Protein AF-A0A1D8S2A1-F1 (afdb_monomer_lite)

Foldseek 3Di:
DEDDQCQVVLCVVVVHDDFDQDPPDDLVSCVVSVVVPAQEAEDADLVNLVCLVVSCVVRVNRAYEYEYQDDHDPVNVVSHPYYDDCVVPPNNVVVVVVVVVVVD

Sequence (104 aa):
MGPDRGLEAALAAHDVTTTRIETPASAADLDAAEIDDASLFFITDGAEATLIPVAREQHPDLRIVWYTIQAVPEFVTRQLDLGVDPRLADAAVLVEEQLQALES

pLDDT: mean 94.82, std 2.63, range [76.5, 97.94]

InterPro domains:
  IPR055550 Protein of unknown function DUF7126 [PF23443] (2-97)

Radius of gyration: 12.59 Å; chains: 1; bounding box: 32×29×33 Å

Organism: NCBI:txid1873524

Structure (mmCIF, N/CA/C/O backbone):
data_AF-A0A1D8S2A1-F1
#
_entry.id   AF-A0A1D8S2A1-F1
#
loop_
_atom_site.group_PDB
_atom_site.id
_atom_site.type_symbol
_atom_site.label_atom_id
_atom_site.label_alt_id
_atom_site.label_comp_id
_atom_site.label_asym_id
_atom_site.label_entity_id
_atom_site.label_seq_id
_atom_site.pdbx_PDB_ins_code
_atom_site.Cartn_x
_atom_site.Cartn_y
_atom_site.Cartn_z
_atom_site.occupancy
_atom_site.B_iso_or_equiv
_atom_site.auth_seq_id
_atom_site.auth_comp_id
_atom_site.auth_asym_id
_atom_site.auth_atom_id
_atom_site.pdbx_PDB_model_num
ATOM 1 N N . MET A 1 1 ? -1.026 -1.330 -5.945 1.00 93.75 1 MET A N 1
ATOM 2 C CA . MET A 1 1 ? -0.452 -0.710 -7.157 1.00 93.75 1 MET A CA 1
ATOM 3 C C . MET A 1 1 ? 0.492 -1.691 -7.822 1.00 93.75 1 MET A C 1
ATOM 5 O O . MET A 1 1 ? 1.457 -2.106 -7.182 1.00 93.75 1 MET A O 1
ATOM 9 N N . GLY A 1 2 ? 0.204 -2.051 -9.073 1.00 93.19 2 GLY A N 1
ATOM 10 C CA . GLY A 1 2 ? 0.938 -3.080 -9.814 1.00 93.19 2 GLY A CA 1
ATOM 11 C C . GLY A 1 2 ? 0.159 -4.395 -9.951 1.00 93.19 2 GLY A C 1
ATOM 12 O O . GLY A 1 2 ? -1.036 -4.436 -9.646 1.00 93.19 2 GLY A O 1
ATOM 13 N N . PRO A 1 3 ? 0.813 -5.478 -10.414 1.00 92.75 3 PRO A N 1
ATOM 14 C CA . PRO A 1 3 ? 0.154 -6.760 -10.640 1.00 92.75 3 PRO A CA 1
ATOM 15 C C . PRO A 1 3 ? -0.392 -7.341 -9.335 1.00 92.75 3 PRO A C 1
ATOM 17 O O . PRO A 1 3 ? 0.248 -7.217 -8.284 1.00 92.75 3 PRO A O 1
ATOM 20 N N . ASP A 1 4 ? -1.534 -8.028 -9.410 1.00 93.81 4 ASP A N 1
ATOM 21 C CA . ASP A 1 4 ? -2.033 -8.784 -8.266 1.00 93.81 4 ASP A CA 1
ATOM 22 C C . ASP A 1 4 ? -1.057 -9.922 -7.928 1.00 93.81 4 ASP A C 1
ATOM 24 O O . ASP A 1 4 ? -0.632 -10.704 -8.782 1.00 93.81 4 ASP A O 1
ATOM 28 N N . ARG A 1 5 ? -0.659 -9.977 -6.658 1.00 94.12 5 ARG A N 1
ATOM 29 C CA . ARG A 1 5 ? 0.244 -10.991 -6.098 1.00 94.12 5 ARG A CA 1
ATOM 30 C C . ARG A 1 5 ? -0.522 -11.926 -5.156 1.00 94.12 5 ARG A C 1
ATOM 32 O O . ARG A 1 5 ? 0.053 -12.415 -4.190 1.00 94.12 5 ARG A O 1
ATOM 39 N N . GLY A 1 6 ? -1.815 -12.138 -5.416 1.00 95.44 6 GLY A N 1
ATOM 40 C CA . GLY A 1 6 ? -2.738 -12.826 -4.512 1.00 95.44 6 GLY A CA 1
ATOM 41 C C . GLY A 1 6 ? -3.265 -11.941 -3.381 1.00 95.44 6 GLY A C 1
ATOM 42 O O . GLY A 1 6 ? -3.879 -12.458 -2.450 1.00 95.44 6 GLY A O 1
ATOM 43 N N . LEU A 1 7 ? -3.036 -10.624 -3.450 1.00 96.56 7 LEU A N 1
ATOM 44 C CA . LEU A 1 7 ? -3.504 -9.673 -2.441 1.00 96.56 7 LEU A CA 1
ATOM 45 C C . LEU A 1 7 ? -5.012 -9.473 -2.545 1.00 96.56 7 LEU A C 1
ATOM 47 O O . LEU A 1 7 ? -5.669 -9.401 -1.515 1.00 96.56 7 LEU A O 1
ATOM 51 N N . GLU A 1 8 ? -5.571 -9.424 -3.759 1.00 95.38 8 GLU A N 1
ATOM 52 C CA . GLU A 1 8 ? -7.018 -9.245 -3.942 1.00 95.38 8 GLU A CA 1
ATOM 53 C C . GLU A 1 8 ? -7.807 -10.378 -3.280 1.00 95.38 8 GLU A C 1
ATOM 55 O O . GLU A 1 8 ? -8.734 -10.126 -2.514 1.00 95.38 8 GLU A O 1
ATOM 60 N N . ALA A 1 9 ? -7.403 -11.629 -3.523 1.00 96.19 9 ALA A N 1
ATOM 61 C CA . ALA A 1 9 ? -8.041 -12.794 -2.918 1.00 96.19 9 ALA A CA 1
ATOM 62 C C . ALA A 1 9 ? -7.859 -12.831 -1.392 1.00 96.19 9 ALA A C 1
ATOM 64 O O . ALA A 1 9 ? -8.804 -13.159 -0.677 1.00 96.19 9 ALA A O 1
ATOM 65 N N . ALA A 1 10 ? -6.665 -12.486 -0.897 1.00 97.31 10 ALA A N 1
ATOM 66 C CA . ALA A 1 10 ? -6.384 -12.438 0.534 1.00 97.31 10 ALA A CA 1
ATOM 67 C C . ALA A 1 10 ? -7.225 -11.364 1.243 1.00 97.31 10 ALA A C 1
ATOM 69 O O . ALA A 1 10 ? -7.884 -11.664 2.228 1.00 97.31 10 ALA A O 1
ATOM 70 N N . LEU A 1 11 ? -7.276 -10.141 0.712 1.00 96.38 11 LEU A N 1
ATOM 71 C CA . LEU A 1 11 ? -8.062 -9.037 1.277 1.00 96.38 11 LEU A CA 1
ATOM 72 C C . LEU A 1 11 ? -9.570 -9.325 1.224 1.00 96.38 11 LEU A C 1
ATOM 74 O O . LEU A 1 11 ? -10.276 -9.097 2.206 1.00 96.38 11 LEU A O 1
ATOM 78 N N . ALA A 1 12 ? -10.058 -9.903 0.123 1.00 95.88 12 ALA A N 1
ATOM 79 C CA . ALA A 1 12 ? -11.462 -10.285 -0.010 1.00 95.88 12 ALA A CA 1
ATOM 80 C C . ALA A 1 12 ? -11.897 -11.348 1.016 1.00 95.88 12 ALA A C 1
ATOM 82 O O . ALA A 1 12 ? -13.054 -11.351 1.430 1.00 95.88 12 ALA A O 1
ATOM 83 N N . ALA A 1 13 ? -10.990 -12.226 1.462 1.00 97.12 13 ALA A N 1
ATOM 84 C CA . ALA A 1 13 ? -11.284 -13.218 2.501 1.00 97.12 13 ALA A CA 1
ATOM 85 C C . ALA A 1 13 ? -11.569 -12.595 3.883 1.00 97.12 13 ALA A C 1
ATOM 87 O O . ALA A 1 13 ? -12.126 -13.273 4.745 1.00 97.12 13 ALA A O 1
ATOM 88 N N . HIS A 1 14 ? -11.216 -11.321 4.075 1.00 96.12 14 HIS A N 1
ATOM 89 C CA . HIS A 1 14 ? -11.463 -10.542 5.289 1.00 96.12 14 HIS A CA 1
ATOM 90 C C . HIS A 1 14 ? -12.517 -9.436 5.082 1.00 96.12 14 HIS A C 1
ATOM 92 O O . HIS A 1 14 ? -12.564 -8.492 5.867 1.00 96.12 14 HIS A O 1
ATOM 98 N N . ASP A 1 15 ? -13.331 -9.518 4.019 1.00 95.44 15 ASP A N 1
ATOM 99 C CA . ASP A 1 15 ? -14.347 -8.511 3.661 1.00 95.44 15 ASP A CA 1
ATOM 100 C C . ASP A 1 15 ? -13.774 -7.084 3.490 1.00 95.44 15 ASP A C 1
ATOM 102 O O . ASP A 1 15 ? -14.472 -6.079 3.649 1.00 95.44 15 ASP A O 1
ATOM 106 N N . VAL A 1 16 ? -12.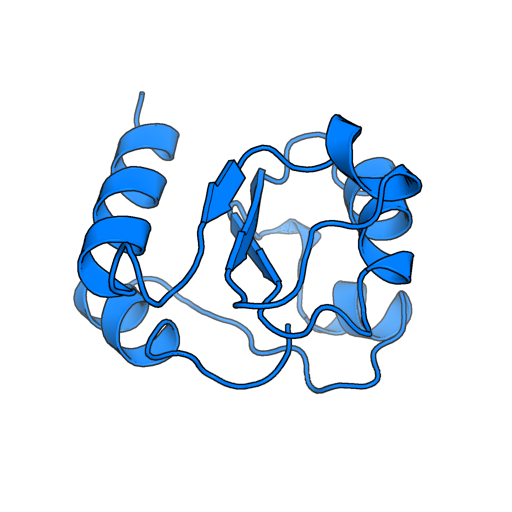486 -6.977 3.139 1.00 94.81 16 VAL A N 1
ATOM 107 C CA . VAL A 1 16 ? -11.808 -5.694 2.923 1.00 94.81 16 VAL A CA 1
ATOM 108 C C . VAL A 1 16 ? -12.076 -5.197 1.506 1.00 94.81 16 VAL A C 1
ATOM 110 O O . VAL A 1 16 ? -11.866 -5.912 0.525 1.00 94.81 16 VAL A O 1
ATOM 113 N N . THR A 1 17 ? -12.504 -3.939 1.391 1.00 91.31 17 THR A N 1
ATOM 114 C CA . THR A 1 17 ? -12.649 -3.269 0.091 1.00 91.31 17 THR A CA 1
ATOM 115 C C . THR A 1 17 ? -11.275 -2.899 -0.451 1.00 91.31 17 THR A C 1
ATOM 117 O O . THR A 1 17 ? -10.432 -2.383 0.282 1.00 91.31 17 THR A O 1
ATOM 120 N N . THR A 1 18 ? -11.041 -3.151 -1.736 1.00 93.69 18 THR A N 1
ATOM 121 C CA . THR A 1 18 ? -9.764 -2.852 -2.385 1.00 93.69 18 THR A CA 1
ATOM 122 C C . THR A 1 18 ? -9.975 -2.086 -3.680 1.00 93.69 18 THR A C 1
ATOM 124 O O . THR A 1 18 ? -10.894 -2.370 -4.449 1.00 93.69 18 THR A O 1
ATOM 127 N N . THR A 1 19 ? -9.072 -1.144 -3.938 1.00 95.31 19 THR A N 1
ATOM 128 C CA . THR A 1 19 ? -8.984 -0.439 -5.215 1.00 95.31 19 THR A CA 1
ATOM 129 C C . THR A 1 19 ? -7.638 -0.755 -5.848 1.00 95.31 19 THR A C 1
ATOM 131 O O . THR A 1 19 ? -6.577 -0.522 -5.260 1.00 95.31 19 THR A O 1
ATOM 134 N N . ARG A 1 20 ? -7.659 -1.314 -7.061 1.00 93.75 20 ARG A N 1
ATOM 135 C CA . ARG A 1 20 ? -6.436 -1.547 -7.828 1.00 93.75 20 ARG A CA 1
ATOM 136 C C . ARG A 1 20 ? -6.074 -0.305 -8.628 1.00 93.75 20 ARG A C 1
ATOM 138 O O . ARG A 1 20 ? -6.848 0.172 -9.447 1.00 93.75 20 ARG A O 1
ATOM 145 N N . ILE A 1 21 ? -4.843 0.147 -8.419 1.00 95.00 21 ILE A N 1
ATOM 146 C CA . ILE A 1 21 ? -4.191 1.170 -9.233 1.00 95.00 21 ILE A CA 1
ATOM 147 C C . ILE A 1 21 ? -3.350 0.457 -10.296 1.00 95.00 21 ILE A C 1
ATOM 149 O O . ILE A 1 21 ? -2.375 -0.233 -9.959 1.00 95.00 21 ILE A O 1
ATOM 153 N N . GLU A 1 22 ? -3.771 0.598 -11.552 1.00 90.50 22 GLU A N 1
ATOM 154 C CA . GLU A 1 22 ? -3.069 0.097 -12.738 1.00 90.50 22 GLU A CA 1
ATOM 155 C C . GLU A 1 22 ? -1.764 0.878 -12.962 1.00 90.50 22 GLU A C 1
ATOM 157 O O . GLU A 1 22 ? -1.658 2.043 -12.584 1.00 90.50 22 GLU A O 1
ATOM 162 N N . THR A 1 23 ? -0.762 0.235 -13.566 1.00 89.75 23 THR A N 1
ATOM 163 C CA . THR A 1 23 ? 0.566 0.826 -13.795 1.00 89.75 23 THR A CA 1
ATOM 164 C C . THR A 1 23 ? 0.858 0.993 -15.293 1.00 89.75 23 THR A C 1
ATOM 166 O O . THR A 1 23 ? 0.363 0.204 -16.105 1.00 89.75 23 THR A O 1
ATOM 169 N N . PRO A 1 24 ? 1.661 1.994 -15.704 1.00 93.00 24 PRO A N 1
ATOM 170 C CA . PRO A 1 24 ? 2.287 3.023 -14.870 1.00 93.00 24 PRO A CA 1
ATOM 171 C C . PRO A 1 24 ? 1.263 4.031 -14.342 1.00 93.00 24 PRO A C 1
ATOM 173 O O . PRO A 1 24 ? 0.349 4.421 -15.067 1.00 93.00 24 PRO A O 1
ATOM 176 N N . ALA A 1 25 ? 1.432 4.444 -13.092 1.00 94.12 25 ALA A N 1
ATOM 177 C CA . ALA A 1 25 ? 0.505 5.330 -12.409 1.00 94.12 25 ALA A CA 1
ATOM 178 C C . ALA A 1 25 ? 1.067 6.752 -12.279 1.00 94.12 25 ALA A C 1
ATOM 180 O O . ALA A 1 25 ? 2.262 7.022 -12.429 1.00 94.12 25 ALA A O 1
ATOM 181 N N . SER A 1 26 ? 0.180 7.684 -11.962 1.00 94.06 26 SER A N 1
ATOM 182 C CA . SER A 1 26 ? 0.488 9.064 -11.616 1.00 94.06 26 SER A CA 1
ATOM 183 C C . SER A 1 26 ? -0.109 9.426 -10.257 1.00 94.06 26 SER A C 1
ATOM 185 O O . SER A 1 26 ? -0.920 8.694 -9.696 1.00 94.06 26 SER A O 1
ATOM 187 N N . ALA A 1 27 ? 0.257 10.596 -9.729 1.00 93.06 27 ALA A N 1
ATOM 188 C CA . ALA A 1 27 ? -0.363 11.121 -8.512 1.00 93.06 27 ALA A CA 1
ATOM 189 C C . ALA A 1 27 ? -1.887 11.295 -8.660 1.00 93.06 27 ALA A C 1
ATOM 191 O O . ALA A 1 27 ? -2.620 11.076 -7.705 1.00 93.06 27 ALA A O 1
ATOM 192 N N . ALA A 1 28 ? -2.367 11.635 -9.862 1.00 93.50 28 ALA A N 1
ATOM 193 C CA . ALA A 1 28 ? -3.799 11.760 -10.129 1.00 93.50 28 ALA A CA 1
ATOM 194 C C . ALA A 1 28 ? -4.521 10.402 -10.086 1.00 93.50 28 ALA A C 1
ATOM 196 O O . ALA A 1 28 ? -5.690 10.348 -9.727 1.00 93.50 28 ALA A O 1
ATOM 197 N N . ASP A 1 29 ? -3.828 9.306 -10.411 1.00 95.31 29 ASP A N 1
ATOM 198 C CA . ASP A 1 29 ? -4.397 7.958 -10.312 1.00 95.31 29 ASP A CA 1
ATOM 199 C C . ASP A 1 29 ? -4.515 7.488 -8.854 1.00 95.31 29 ASP A C 1
ATOM 201 O O . ASP A 1 29 ? -5.356 6.646 -8.558 1.00 95.31 29 ASP A O 1
ATOM 205 N N . LEU A 1 30 ? -3.702 8.036 -7.939 1.00 93.62 30 LEU A N 1
ATOM 206 C CA . LEU A 1 30 ? -3.850 7.792 -6.500 1.00 93.62 30 LEU A CA 1
ATOM 207 C C . LEU A 1 30 ? -5.134 8.437 -5.966 1.00 93.62 30 LEU A C 1
ATOM 209 O O . LEU A 1 30 ? -5.918 7.777 -5.292 1.00 93.62 30 LEU A O 1
ATOM 213 N N . ASP A 1 31 ? -5.358 9.701 -6.324 1.00 91.69 31 ASP A N 1
ATOM 214 C CA . ASP A 1 31 ? -6.563 10.460 -5.970 1.00 91.69 31 ASP A CA 1
ATOM 215 C C . ASP A 1 31 ? -7.823 9.802 -6.555 1.00 91.69 31 ASP A C 1
ATOM 217 O O . ASP A 1 31 ? -8.785 9.525 -5.844 1.00 91.69 31 ASP A O 1
ATOM 221 N N . ALA A 1 32 ? -7.780 9.420 -7.836 1.00 92.50 32 ALA A N 1
ATOM 222 C CA . ALA A 1 32 ? -8.874 8.704 -8.492 1.00 92.50 32 ALA A CA 1
ATOM 223 C C . ALA A 1 32 ? -9.165 7.320 -7.881 1.00 92.50 32 ALA A C 1
ATOM 225 O O . ALA A 1 32 ? -10.252 6.780 -8.090 1.00 92.50 32 ALA A O 1
ATOM 226 N N . ALA A 1 33 ?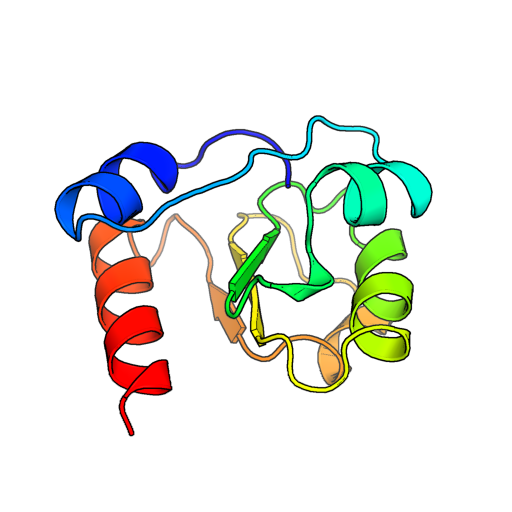 -8.203 6.741 -7.160 1.00 93.31 33 ALA A N 1
ATOM 227 C CA . ALA A 1 33 ? -8.360 5.487 -6.435 1.00 93.31 33 ALA A CA 1
ATOM 228 C C . ALA A 1 33 ? -8.845 5.673 -4.988 1.00 93.31 33 ALA A C 1
ATOM 230 O O . ALA A 1 33 ? -8.895 4.685 -4.252 1.00 93.31 33 ALA A O 1
ATOM 231 N N . GLU A 1 34 ? -9.192 6.904 -4.597 1.00 91.69 34 GLU A N 1
ATOM 232 C CA . GLU A 1 34 ? -9.693 7.256 -3.264 1.00 91.69 34 GLU A CA 1
ATOM 233 C C . GLU A 1 34 ? -8.702 6.850 -2.160 1.00 91.69 34 GLU A C 1
ATOM 235 O O . GLU A 1 34 ? -9.072 6.337 -1.104 1.00 91.69 34 GLU A O 1
ATOM 240 N N . ILE A 1 35 ? -7.402 7.065 -2.411 1.00 93.12 35 ILE A N 1
ATOM 241 C CA . ILE A 1 35 ? -6.332 6.699 -1.471 1.00 93.12 35 ILE A CA 1
ATOM 242 C C . ILE A 1 35 ? -6.452 7.418 -0.114 1.00 93.12 35 ILE A C 1
ATOM 244 O O . ILE A 1 35 ? 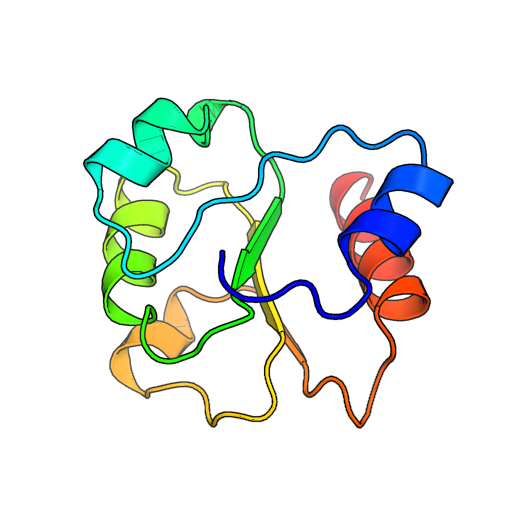-5.937 6.914 0.880 1.00 93.12 35 ILE A O 1
ATOM 248 N N . ASP A 1 36 ? -7.152 8.555 -0.064 1.00 90.44 36 ASP A N 1
ATOM 249 C CA . ASP A 1 36 ? -7.446 9.307 1.161 1.00 90.44 36 ASP A CA 1
ATOM 250 C C . ASP A 1 36 ? -8.175 8.474 2.223 1.00 90.44 36 ASP A C 1
ATOM 252 O O . ASP A 1 36 ? -7.920 8.635 3.416 1.00 90.44 36 ASP A O 1
ATOM 256 N N . ASP A 1 37 ? -9.057 7.570 1.796 1.00 90.88 37 ASP A N 1
ATOM 257 C CA . ASP A 1 37 ? -9.830 6.700 2.686 1.00 90.88 37 ASP A CA 1
ATOM 258 C C . ASP A 1 37 ? -9.124 5.358 2.957 1.00 90.88 37 ASP A C 1
ATOM 260 O O . ASP A 1 37 ? -9.597 4.534 3.747 1.00 90.88 37 ASP A O 1
ATOM 264 N N . ALA A 1 38 ? -7.976 5.107 2.321 1.00 94.88 38 ALA A N 1
ATOM 265 C CA . ALA A 1 38 ? -7.240 3.863 2.477 1.00 94.88 38 ALA A CA 1
ATOM 266 C C . ALA A 1 38 ? -6.365 3.875 3.741 1.00 94.88 38 ALA A C 1
ATOM 268 O O . ALA A 1 38 ? -5.623 4.812 4.014 1.00 94.88 38 ALA A O 1
ATOM 269 N N . SER A 1 39 ? -6.373 2.771 4.492 1.00 95.31 39 SER A N 1
ATOM 270 C CA . SER A 1 39 ? -5.435 2.568 5.613 1.00 95.31 39 SER A CA 1
ATOM 271 C C . SER A 1 39 ? -4.163 1.819 5.202 1.00 95.31 39 SER A C 1
ATOM 273 O O . SER A 1 39 ? -3.137 1.921 5.874 1.00 95.31 39 SER A O 1
ATOM 275 N N . LEU A 1 40 ? -4.217 1.062 4.100 1.00 96.56 40 LEU A N 1
ATOM 276 C CA . LEU A 1 40 ? -3.116 0.249 3.579 1.00 96.56 40 LEU A CA 1
ATOM 277 C C . LEU A 1 40 ? -2.864 0.582 2.113 1.00 96.56 40 LEU A C 1
ATOM 279 O O . LEU A 1 40 ? -3.790 0.620 1.306 1.00 96.56 40 LEU A O 1
ATOM 283 N N . PHE A 1 41 ? -1.592 0.702 1.749 1.00 97.25 41 PHE A N 1
ATOM 284 C CA . PHE A 1 41 ? -1.168 0.870 0.370 1.00 97.25 41 PHE A CA 1
ATOM 285 C C . PHE A 1 41 ? -0.080 -0.135 -0.000 1.00 97.25 41 PHE A C 1
ATOM 287 O O . PHE A 1 41 ? 1.084 -0.005 0.381 1.00 97.25 41 PHE A O 1
ATOM 294 N N . PHE A 1 42 ? -0.472 -1.154 -0.766 1.00 97.44 42 PHE A N 1
ATOM 295 C CA . PHE A 1 42 ? 0.433 -2.197 -1.240 1.00 97.44 42 PHE A CA 1
ATOM 296 C C . PHE A 1 42 ? 1.076 -1.831 -2.579 1.00 97.44 42 PHE A C 1
ATOM 298 O O . PHE A 1 42 ? 0.388 -1.532 -3.563 1.00 97.44 42 PHE A O 1
ATOM 305 N N . ILE A 1 43 ? 2.400 -1.951 -2.641 1.00 97.38 43 ILE A N 1
ATOM 306 C CA . ILE A 1 43 ? 3.205 -1.709 -3.839 1.00 97.38 43 ILE A CA 1
ATOM 307 C C . ILE A 1 43 ? 3.795 -3.029 -4.300 1.00 97.38 43 ILE A C 1
ATOM 309 O O . ILE A 1 43 ? 4.688 -3.589 -3.664 1.00 97.38 43 ILE A O 1
ATOM 313 N N . THR A 1 44 ? 3.274 -3.535 -5.413 1.00 97.00 44 THR A N 1
ATOM 314 C CA . THR A 1 44 ? 3.647 -4.837 -5.977 1.00 97.00 44 THR A CA 1
ATOM 315 C C . THR A 1 44 ? 4.459 -4.721 -7.262 1.00 97.00 44 THR A C 1
ATOM 317 O O . THR A 1 44 ? 4.976 -5.728 -7.757 1.00 97.00 44 THR A O 1
ATOM 320 N N . ASP A 1 45 ? 4.624 -3.504 -7.780 1.00 95.69 45 ASP A N 1
ATOM 321 C CA . ASP A 1 45 ? 5.554 -3.175 -8.853 1.00 95.69 45 ASP A CA 1
ATOM 322 C C . ASP A 1 45 ? 6.571 -2.138 -8.374 1.00 95.69 45 ASP A C 1
ATOM 324 O O . ASP A 1 45 ? 6.236 -0.994 -8.073 1.00 95.69 45 ASP A O 1
ATOM 328 N N . GLY A 1 46 ? 7.839 -2.542 -8.306 1.00 95.00 46 GLY A N 1
ATOM 329 C CA . GLY A 1 46 ? 8.915 -1.661 -7.874 1.00 95.00 46 GLY A CA 1
ATOM 330 C C . GLY A 1 46 ? 9.259 -0.557 -8.876 1.00 95.00 46 GLY A C 1
ATOM 331 O O . GLY A 1 46 ? 9.973 0.373 -8.506 1.00 95.00 46 GLY A O 1
ATOM 332 N N . ALA A 1 47 ? 8.761 -0.628 -10.117 1.00 95.25 47 ALA A N 1
ATOM 333 C CA . ALA A 1 47 ? 8.895 0.463 -11.083 1.00 95.25 47 ALA A CA 1
ATOM 334 C C . ALA A 1 47 ? 8.176 1.742 -10.618 1.00 95.25 47 ALA A C 1
ATOM 336 O O . ALA A 1 47 ? 8.625 2.844 -10.923 1.00 95.25 47 ALA A O 1
ATOM 337 N N . GLU A 1 48 ? 7.136 1.596 -9.795 1.00 95.06 48 GLU A N 1
ATOM 338 C CA . GLU A 1 48 ? 6.312 2.699 -9.297 1.00 95.06 48 GLU A CA 1
ATOM 339 C C . GLU A 1 48 ? 6.846 3.326 -8.001 1.00 95.06 48 GLU A C 1
ATOM 341 O O . GLU A 1 48 ? 6.184 4.149 -7.368 1.00 95.06 48 GLU A O 1
ATOM 346 N N . ALA A 1 49 ? 8.062 2.963 -7.576 1.00 95.31 49 ALA A N 1
ATOM 347 C CA . ALA A 1 49 ? 8.637 3.442 -6.320 1.00 95.31 49 ALA A CA 1
ATOM 348 C C . ALA A 1 49 ? 8.688 4.977 -6.217 1.00 95.31 49 ALA A C 1
ATOM 350 O O . ALA A 1 49 ? 8.652 5.535 -5.124 1.00 95.31 49 ALA A O 1
ATOM 351 N N . THR A 1 50 ? 8.751 5.680 -7.348 1.00 94.88 50 THR A N 1
ATOM 352 C CA . THR A 1 50 ? 8.749 7.147 -7.404 1.00 94.88 50 THR A CA 1
ATOM 353 C C . THR A 1 50 ? 7.451 7.785 -6.907 1.00 94.88 50 THR A C 1
ATOM 355 O O . THR A 1 50 ? 7.483 8.958 -6.544 1.00 94.88 50 THR A O 1
ATOM 358 N N . LEU A 1 51 ? 6.339 7.045 -6.833 1.00 95.38 51 LEU A N 1
ATOM 359 C CA . LEU A 1 51 ? 5.079 7.531 -6.262 1.00 95.38 51 LEU A CA 1
ATOM 360 C C . LEU A 1 51 ? 5.008 7.395 -4.738 1.00 95.38 51 LEU A C 1
ATOM 362 O O . LEU A 1 51 ? 4.191 8.068 -4.116 1.00 95.38 51 LEU A O 1
ATOM 366 N N . ILE A 1 52 ? 5.885 6.601 -4.112 1.00 96.38 52 ILE A N 1
ATOM 367 C CA . ILE A 1 52 ? 5.899 6.417 -2.649 1.00 96.38 52 ILE A CA 1
ATOM 368 C C . ILE A 1 52 ? 6.052 7.744 -1.898 1.00 96.38 52 ILE A C 1
ATOM 370 O O . ILE A 1 52 ? 5.263 7.992 -0.986 1.00 96.38 52 ILE A O 1
ATOM 374 N N . PRO A 1 53 ? 7.026 8.617 -2.234 1.00 95.75 53 PRO A N 1
ATOM 375 C CA . PRO A 1 53 ? 7.171 9.887 -1.531 1.00 95.75 53 PRO A CA 1
ATOM 376 C C . PRO A 1 53 ? 5.945 10.786 -1.696 1.00 95.75 53 PRO A C 1
ATOM 378 O O . PRO A 1 53 ? 5.593 11.486 -0.756 1.00 95.75 53 PRO A O 1
ATOM 381 N N . VAL A 1 54 ? 5.284 10.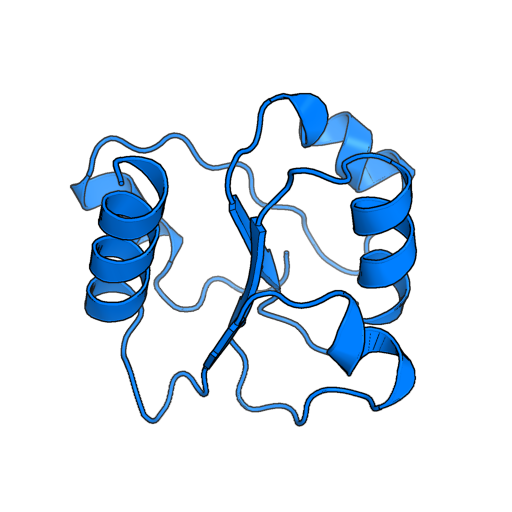732 -2.858 1.00 94.81 54 VAL A N 1
ATOM 382 C CA . VAL A 1 54 ? 4.074 11.515 -3.143 1.00 94.81 54 VAL A CA 1
ATOM 383 C C . VAL A 1 54 ? 2.915 11.041 -2.269 1.00 94.81 54 VAL A C 1
ATOM 385 O O . VAL A 1 54 ? 2.306 11.854 -1.582 1.00 94.81 54 VAL A O 1
ATOM 388 N N . ALA A 1 55 ? 2.664 9.728 -2.230 1.00 95.19 55 ALA A N 1
ATOM 389 C CA . ALA A 1 55 ? 1.633 9.141 -1.377 1.00 95.19 55 ALA A CA 1
ATOM 390 C C . ALA A 1 55 ? 1.885 9.451 0.108 1.00 95.19 55 ALA A C 1
ATOM 392 O O . ALA A 1 55 ? 0.971 9.853 0.818 1.00 95.19 55 ALA A O 1
ATOM 393 N N . ARG A 1 56 ? 3.136 9.331 0.576 1.00 95.06 56 ARG A N 1
ATOM 394 C CA . ARG A 1 56 ? 3.494 9.626 1.972 1.00 95.06 56 ARG A CA 1
ATOM 395 C C . ARG A 1 56 ? 3.340 11.104 2.332 1.00 95.06 56 ARG A C 1
ATOM 397 O O . ARG A 1 56 ? 2.976 11.413 3.460 1.00 95.06 56 ARG A O 1
ATOM 404 N N . GLU A 1 57 ? 3.679 12.012 1.419 1.00 94.69 57 GLU A N 1
ATOM 405 C CA . GLU A 1 57 ? 3.554 13.454 1.658 1.00 94.69 57 GLU A CA 1
ATOM 406 C C . GLU A 1 57 ? 2.087 13.876 1.799 1.00 94.69 57 GLU A C 1
ATOM 408 O O . GLU A 1 57 ? 1.771 14.703 2.653 1.00 94.69 57 GLU A O 1
ATOM 413 N N . GLN A 1 58 ? 1.203 13.290 0.992 1.00 94.06 58 GLN A N 1
ATOM 414 C CA . GLN A 1 58 ? -0.224 13.615 0.988 1.00 94.06 58 GLN A CA 1
ATOM 415 C C . GLN A 1 58 ? -0.998 12.885 2.095 1.00 94.06 58 GLN A C 1
ATOM 417 O O . GLN A 1 58 ? -1.882 13.479 2.709 1.00 94.06 58 GLN A O 1
ATOM 422 N N . HIS A 1 59 ? -0.615 11.645 2.411 1.00 94.38 59 HIS A N 1
ATOM 423 C CA . HIS A 1 59 ? -1.281 10.800 3.405 1.00 94.38 59 HIS A CA 1
ATOM 424 C C . HIS A 1 59 ? -0.243 10.300 4.428 1.00 94.38 59 HIS A C 1
ATOM 426 O O . HIS A 1 59 ? 0.270 9.182 4.319 1.00 94.38 59 HIS A O 1
ATOM 432 N N . PRO A 1 60 ? 0.118 11.121 5.432 1.00 93.88 60 PRO A N 1
ATOM 433 C CA . PRO A 1 60 ? 1.186 10.791 6.375 1.00 93.88 60 PRO A CA 1
ATOM 434 C C . PRO A 1 60 ? 0.881 9.553 7.224 1.00 93.88 60 PRO A C 1
ATOM 436 O O . PRO A 1 60 ? 1.818 8.849 7.600 1.00 93.88 60 PRO A O 1
ATOM 439 N N . ASP A 1 61 ? -0.399 9.265 7.461 1.00 93.25 61 ASP A N 1
ATOM 440 C CA . ASP A 1 61 ? -0.866 8.138 8.276 1.00 93.25 61 ASP A CA 1
ATOM 441 C C . ASP A 1 61 ? -1.080 6.847 7.462 1.00 93.25 61 ASP A C 1
ATOM 443 O O . ASP A 1 61 ? -1.299 5.780 8.034 1.00 93.25 61 ASP A O 1
ATOM 447 N N . LEU A 1 62 ? -0.988 6.915 6.127 1.00 95.75 62 LEU A N 1
ATOM 448 C CA . LEU A 1 62 ? -1.174 5.764 5.246 1.00 95.75 62 LEU A CA 1
ATOM 449 C C . LEU A 1 62 ? -0.067 4.736 5.468 1.00 95.75 62 LEU A C 1
ATOM 451 O O . LEU A 1 62 ? 1.117 5.054 5.353 1.00 95.75 62 LEU A O 1
ATOM 455 N N . ARG A 1 63 ? -0.424 3.478 5.718 1.00 96.75 63 ARG A N 1
ATOM 456 C CA . ARG A 1 63 ? 0.577 2.426 5.891 1.00 96.75 63 ARG A CA 1
ATOM 457 C C . ARG A 1 63 ? 1.006 1.868 4.533 1.00 96.75 63 ARG A C 1
ATOM 459 O O . ARG A 1 63 ? 0.223 1.222 3.839 1.00 96.75 63 ARG A O 1
ATOM 466 N N . ILE A 1 64 ? 2.255 2.102 4.147 1.00 97.56 64 ILE A N 1
ATOM 467 C CA . ILE A 1 64 ? 2.815 1.742 2.843 1.00 97.56 64 ILE A CA 1
ATOM 468 C C . ILE A 1 64 ? 3.619 0.444 2.964 1.00 97.56 64 ILE A C 1
ATOM 470 O O . ILE A 1 64 ? 4.637 0.377 3.660 1.00 97.56 64 ILE A O 1
ATOM 474 N N . VAL A 1 65 ? 3.176 -0.582 2.235 1.00 97.94 65 VAL A N 1
ATOM 475 C CA . VAL A 1 65 ? 3.738 -1.936 2.261 1.00 97.94 65 VAL A CA 1
ATOM 476 C C . VAL A 1 65 ? 4.326 -2.287 0.899 1.00 97.94 65 VAL A C 1
ATOM 478 O O . VAL A 1 65 ? 3.623 -2.391 -0.106 1.00 97.94 65 VAL A O 1
ATOM 481 N N . TRP A 1 66 ? 5.634 -2.517 0.859 1.00 97.81 66 TRP A N 1
ATOM 482 C CA . TRP A 1 66 ? 6.333 -3.002 -0.325 1.00 97.81 66 TRP A CA 1
ATOM 483 C C . TRP A 1 66 ? 6.235 -4.525 -0.402 1.00 97.81 66 TRP A C 1
ATOM 485 O O . TRP A 1 66 ? 6.827 -5.225 0.416 1.00 97.81 66 TRP A O 1
ATOM 495 N N . TYR A 1 67 ? 5.506 -5.044 -1.389 1.00 97.81 67 TYR A N 1
ATOM 496 C CA . TYR A 1 67 ? 5.268 -6.475 -1.570 1.00 97.81 67 TYR A CA 1
ATOM 497 C C . TYR A 1 67 ? 5.674 -6.940 -2.971 1.00 97.81 67 TYR A C 1
ATOM 499 O O . TYR A 1 67 ? 4.859 -7.271 -3.835 1.00 97.81 67 TYR A O 1
ATOM 507 N N . THR A 1 68 ? 6.980 -6.950 -3.223 1.00 96.62 68 THR A N 1
ATOM 508 C CA . THR A 1 68 ? 7.552 -7.424 -4.486 1.00 96.62 68 THR A CA 1
ATOM 509 C C . THR A 1 68 ? 8.919 -8.066 -4.264 1.00 96.62 68 THR A C 1
ATOM 511 O O . THR A 1 68 ? 9.570 -7.861 -3.247 1.00 96.62 68 THR A O 1
ATOM 514 N N . ILE A 1 69 ? 9.360 -8.856 -5.245 1.00 95.31 69 ILE A N 1
ATOM 515 C CA . ILE A 1 69 ? 10.680 -9.508 -5.262 1.00 95.31 69 ILE A CA 1
ATOM 516 C C . ILE A 1 69 ? 11.809 -8.520 -5.596 1.00 95.31 69 ILE A C 1
ATOM 518 O O . ILE A 1 69 ? 12.986 -8.872 -5.567 1.00 95.31 69 ILE A O 1
ATOM 522 N N . GLN A 1 70 ? 11.449 -7.308 -6.025 1.00 95.44 70 GLN A N 1
ATOM 523 C CA . GLN A 1 70 ? 12.398 -6.257 -6.361 1.00 95.44 70 GLN A CA 1
ATOM 524 C C . GLN A 1 70 ? 12.960 -5.649 -5.078 1.00 95.44 70 GLN A C 1
ATOM 526 O O . GLN A 1 70 ? 12.240 -5.459 -4.097 1.00 95.44 70 GLN A O 1
ATOM 531 N N . ALA A 1 71 ? 14.248 -5.314 -5.111 1.00 94.06 71 ALA A N 1
ATOM 532 C CA . ALA A 1 71 ? 14.888 -4.611 -4.013 1.00 94.06 71 ALA A CA 1
ATOM 533 C C . ALA A 1 71 ? 14.221 -3.249 -3.788 1.00 94.06 71 ALA A C 1
ATOM 535 O O . ALA A 1 71 ? 13.894 -2.549 -4.748 1.00 94.06 71 ALA A O 1
ATOM 536 N N . VAL A 1 72 ? 14.065 -2.876 -2.519 1.00 95.81 72 VAL A N 1
ATOM 537 C CA . VAL A 1 72 ? 13.580 -1.551 -2.132 1.00 95.81 72 VAL A CA 1
ATOM 538 C C . VAL A 1 72 ? 14.621 -0.503 -2.540 1.00 95.81 72 VAL A C 1
ATOM 540 O O . VAL A 1 72 ? 15.775 -0.603 -2.112 1.00 95.81 72 VAL A O 1
ATOM 543 N N . PRO A 1 73 ? 14.252 0.516 -3.333 1.00 94.81 73 PRO A N 1
ATOM 544 C CA . PRO A 1 73 ? 15.163 1.606 -3.653 1.00 94.81 73 PRO A CA 1
ATOM 545 C C . PRO A 1 73 ? 15.539 2.426 -2.412 1.00 94.81 73 PRO A C 1
ATOM 547 O O . PRO A 1 73 ? 14.688 2.750 -1.587 1.00 94.81 73 PRO A O 1
ATOM 550 N N . GLU A 1 74 ? 16.804 2.839 -2.297 1.00 94.50 74 GLU A N 1
ATOM 551 C CA . GLU A 1 74 ? 17.308 3.536 -1.100 1.00 94.50 74 GLU A CA 1
ATOM 552 C C . GLU A 1 74 ? 16.508 4.800 -0.743 1.00 94.50 74 GLU A C 1
ATOM 554 O O . GLU A 1 74 ? 16.285 5.085 0.435 1.00 94.50 74 GLU A O 1
ATOM 559 N N . PHE A 1 75 ? 16.031 5.535 -1.750 1.00 93.50 75 PHE A N 1
ATOM 560 C CA . PHE A 1 75 ? 15.319 6.803 -1.577 1.00 93.50 75 PHE A CA 1
ATOM 561 C C . PHE A 1 75 ? 13.900 6.672 -0.992 1.00 93.50 75 PHE A C 1
ATOM 563 O O . PHE A 1 75 ? 13.354 7.686 -0.557 1.00 93.50 75 PHE A O 1
ATOM 570 N N . VAL A 1 76 ? 13.321 5.461 -0.962 1.00 94.75 76 VAL A N 1
ATOM 571 C CA . VAL A 1 76 ? 11.976 5.203 -0.398 1.00 94.75 76 VAL A CA 1
ATOM 572 C C . VAL A 1 76 ? 11.994 4.437 0.923 1.00 94.75 76 VAL A C 1
ATOM 574 O O . VAL A 1 76 ? 10.954 4.254 1.548 1.00 94.75 76 VAL A O 1
ATOM 577 N N . THR A 1 77 ? 13.168 3.991 1.374 1.00 92.12 77 THR A N 1
ATOM 578 C CA . THR A 1 77 ? 13.306 3.147 2.575 1.00 92.12 77 THR A CA 1
ATOM 579 C C . THR A 1 77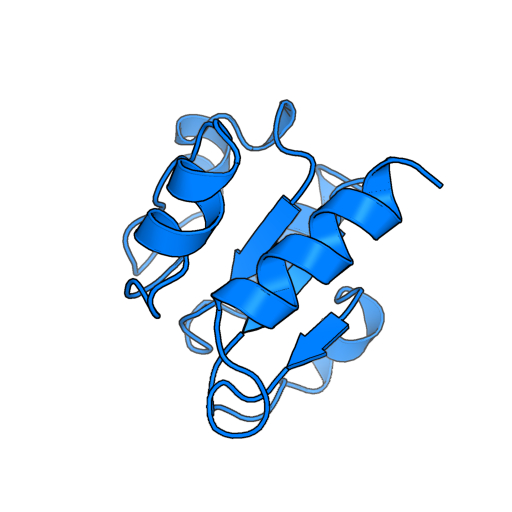 ? 12.717 3.756 3.845 1.00 92.12 77 THR A C 1
ATOM 581 O O . THR A 1 77 ? 12.260 3.014 4.704 1.00 92.12 77 THR A O 1
ATOM 584 N N . ARG A 1 78 ? 12.715 5.088 3.981 1.00 92.88 78 ARG A N 1
ATOM 585 C CA . ARG A 1 78 ? 12.195 5.778 5.177 1.00 92.88 78 ARG A CA 1
ATOM 586 C C . ARG A 1 78 ? 10.689 6.019 5.133 1.00 92.88 78 ARG A C 1
ATOM 588 O O . ARG A 1 78 ? 10.117 6.416 6.137 1.00 92.88 78 ARG A O 1
ATOM 595 N N . GLN A 1 79 ? 10.082 5.856 3.965 1.00 95.62 79 GLN A N 1
ATOM 596 C CA . GLN A 1 79 ? 8.676 6.127 3.706 1.00 95.62 79 GLN A CA 1
ATOM 597 C C . GLN A 1 79 ? 7.840 4.849 3.759 1.00 95.62 79 GLN A C 1
ATOM 599 O O . GLN A 1 79 ? 6.618 4.940 3.826 1.00 95.62 79 GLN A O 1
ATOM 604 N N . LEU A 1 80 ? 8.482 3.682 3.696 1.00 96.06 80 LEU A N 1
ATOM 605 C CA . LEU A 1 80 ? 7.835 2.386 3.839 1.00 96.06 80 LEU A CA 1
ATOM 606 C C . LEU A 1 80 ? 7.701 2.016 5.311 1.00 96.06 80 LEU A C 1
ATOM 608 O O . LEU A 1 80 ? 8.649 2.167 6.080 1.00 96.06 80 LEU A O 1
ATOM 612 N N . ASP A 1 81 ? 6.557 1.445 5.664 1.00 96.62 81 ASP A N 1
ATOM 613 C CA . ASP A 1 81 ? 6.341 0.863 6.989 1.00 96.62 81 ASP A CA 1
ATOM 614 C C . ASP A 1 81 ? 6.817 -0.589 7.034 1.00 96.62 81 ASP A C 1
ATOM 616 O O . ASP A 1 81 ? 7.278 -1.076 8.066 1.00 96.62 81 ASP A O 1
ATOM 620 N N . LEU A 1 82 ? 6.722 -1.292 5.901 1.00 96.56 82 LEU A N 1
ATOM 621 C CA . LEU A 1 82 ? 7.108 -2.691 5.792 1.00 96.56 82 LEU A CA 1
ATOM 622 C C . LEU A 1 82 ? 7.540 -3.045 4.364 1.00 96.56 82 LEU A C 1
ATOM 624 O O . LEU A 1 82 ? 6.935 -2.607 3.388 1.00 96.56 82 LEU A O 1
ATOM 628 N N . GLY A 1 83 ? 8.565 -3.891 4.247 1.00 96.31 83 GLY A N 1
ATOM 629 C CA . GLY A 1 83 ? 8.953 -4.533 2.994 1.00 96.31 83 GLY A CA 1
ATOM 630 C C . GLY A 1 83 ? 8.999 -6.047 3.147 1.00 96.31 83 GLY A C 1
ATOM 631 O O . GLY A 1 83 ? 9.675 -6.558 4.037 1.00 96.31 83 GLY A O 1
ATOM 632 N N . VAL A 1 84 ? 8.292 -6.759 2.273 1.00 97.06 84 VAL A N 1
ATOM 633 C CA . VAL A 1 84 ? 8.180 -8.218 2.288 1.00 97.06 84 VAL A CA 1
ATOM 634 C C . VAL A 1 84 ? 8.429 -8.770 0.890 1.00 97.06 84 VAL A C 1
ATOM 636 O O . VAL A 1 84 ? 7.824 -8.328 -0.086 1.00 97.06 84 VAL A O 1
ATOM 639 N N . ASP A 1 85 ? 9.311 -9.765 0.800 1.00 96.44 85 ASP A N 1
ATOM 640 C CA . ASP A 1 85 ? 9.480 -10.558 -0.417 1.00 96.44 85 ASP A CA 1
ATOM 641 C C . ASP A 1 85 ? 8.345 -11.603 -0.493 1.00 96.44 85 ASP A C 1
ATOM 643 O O . ASP A 1 85 ? 8.245 -12.448 0.406 1.00 96.44 85 ASP A O 1
ATOM 647 N N . PRO A 1 86 ? 7.520 -11.611 -1.560 1.00 96.06 86 PRO A N 1
ATOM 648 C CA . PRO A 1 86 ? 6.448 -12.593 -1.752 1.00 96.06 86 PRO A CA 1
ATOM 649 C C . PRO A 1 86 ? 6.898 -14.060 -1.769 1.00 96.06 86 PRO A C 1
ATOM 651 O O . PRO A 1 86 ? 6.074 -14.964 -1.686 1.00 96.06 86 PRO A O 1
ATOM 654 N N . ARG A 1 87 ? 8.201 -14.329 -1.916 1.00 95.56 87 ARG A N 1
ATOM 655 C CA . ARG A 1 87 ? 8.776 -15.680 -1.828 1.00 95.56 87 ARG A CA 1
ATOM 656 C C . ARG A 1 87 ? 8.993 -16.147 -0.391 1.00 95.56 87 ARG A C 1
ATOM 658 O O . ARG A 1 87 ? 9.234 -17.333 -0.184 1.00 95.56 87 ARG A O 1
ATOM 665 N N . LEU A 1 88 ? 8.977 -15.226 0.570 1.00 95.44 88 LEU A N 1
ATOM 666 C CA . LEU A 1 88 ? 9.210 -15.496 1.990 1.00 95.44 88 LEU A CA 1
ATOM 667 C C . LEU A 1 88 ? 7.909 -15.526 2.793 1.00 95.44 88 LEU A C 1
ATOM 669 O O . LEU A 1 88 ? 7.820 -16.285 3.753 1.00 95.44 88 LEU A O 1
ATOM 673 N N . ALA A 1 89 ? 6.919 -14.730 2.392 1.00 96.56 89 ALA A N 1
ATOM 674 C CA . ALA A 1 89 ? 5.583 -14.744 2.971 1.00 96.56 89 ALA A CA 1
ATOM 675 C C . ALA A 1 89 ? 4.534 -14.578 1.870 1.00 96.56 89 ALA A C 1
ATOM 677 O O . ALA A 1 89 ? 4.640 -13.686 1.020 1.00 96.56 89 ALA A O 1
ATOM 678 N N . ASP A 1 90 ? 3.527 -15.446 1.888 1.00 96.75 90 ASP A N 1
ATOM 679 C CA . ASP A 1 90 ? 2.385 -15.327 0.992 1.00 96.75 90 ASP A CA 1
ATOM 680 C C . ASP A 1 90 ? 1.472 -14.154 1.386 1.00 96.75 90 ASP A C 1
ATOM 682 O O . ASP A 1 90 ? 1.594 -13.554 2.459 1.00 96.75 90 ASP A O 1
ATOM 686 N N . ALA A 1 91 ? 0.572 -13.801 0.471 1.00 97.56 91 ALA A N 1
ATOM 687 C CA . ALA A 1 91 ? -0.308 -12.655 0.629 1.00 97.56 91 ALA A CA 1
ATOM 688 C C . ALA A 1 91 ? -1.317 -12.833 1.772 1.00 97.56 91 ALA A C 1
ATOM 690 O O . ALA A 1 91 ? -1.685 -11.839 2.386 1.00 97.56 91 ALA A O 1
A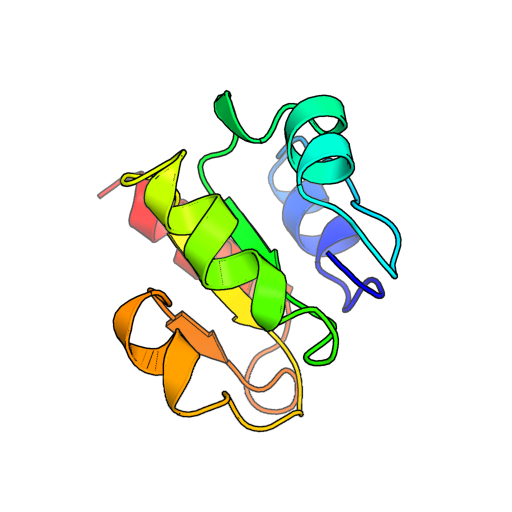TOM 691 N N . ALA A 1 92 ? -1.748 -14.063 2.074 1.00 97.69 92 ALA A N 1
ATOM 692 C CA . ALA A 1 92 ? -2.722 -14.310 3.133 1.00 97.69 92 ALA A CA 1
ATOM 693 C C . ALA A 1 92 ? -2.115 -13.998 4.503 1.00 97.69 92 ALA A C 1
ATOM 695 O O . ALA A 1 92 ? -2.690 -13.222 5.261 1.00 97.69 92 ALA A O 1
ATOM 696 N N . VAL A 1 93 ? -0.907 -14.509 4.767 1.00 97.31 93 VAL A N 1
ATOM 697 C CA . VAL A 1 93 ? -0.170 -14.206 6.003 1.00 97.31 93 VAL A CA 1
ATOM 698 C C . VAL A 1 93 ? 0.122 -12.710 6.110 1.00 97.31 93 VAL A C 1
ATOM 700 O O . VAL A 1 93 ? -0.092 -12.111 7.159 1.00 97.31 93 VAL A O 1
ATOM 703 N N . LEU A 1 94 ? 0.585 -12.077 5.026 1.00 97.62 94 LEU A N 1
ATOM 704 C CA . LEU A 1 94 ? 0.876 -10.643 5.045 1.00 97.62 94 LEU A CA 1
ATOM 705 C C . LEU A 1 94 ? -0.365 -9.804 5.377 1.00 97.62 94 LEU A C 1
ATOM 707 O O . LEU A 1 94 ? -0.270 -8.869 6.171 1.00 97.62 94 LEU A O 1
ATOM 711 N N . VAL A 1 95 ? -1.499 -10.107 4.742 1.00 97.69 95 VAL A N 1
ATOM 712 C CA . VAL A 1 95 ? -2.753 -9.373 4.937 1.00 97.69 95 VAL A CA 1
ATOM 713 C C . VAL A 1 95 ? -3.251 -9.527 6.366 1.00 97.69 95 VAL A C 1
ATOM 715 O O . VAL A 1 95 ? -3.540 -8.509 6.988 1.00 97.69 95 VAL A O 1
ATOM 718 N N . GLU A 1 96 ? -3.286 -10.748 6.900 1.00 96.69 96 GLU A N 1
ATOM 719 C CA . GLU A 1 96 ? -3.697 -11.006 8.286 1.00 96.69 96 GLU A CA 1
ATOM 720 C C . GLU A 1 96 ? -2.883 -10.153 9.273 1.00 96.69 96 GLU A C 1
ATOM 722 O O . GLU A 1 96 ? -3.451 -9.397 10.064 1.00 96.69 96 GLU A O 1
ATOM 727 N N . GLU A 1 97 ? -1.554 -10.169 9.140 1.00 96.44 97 GLU A N 1
ATOM 728 C CA . GLU A 1 97 ? -0.652 -9.387 9.991 1.00 96.44 97 GLU A CA 1
ATOM 729 C C . GLU A 1 97 ? -0.871 -7.872 9.846 1.00 96.44 97 GLU A C 1
ATOM 731 O O . GLU A 1 97 ? -0.781 -7.129 10.826 1.00 96.44 97 GLU A O 1
ATOM 736 N N . GLN A 1 98 ? -1.143 -7.379 8.629 1.00 97.00 98 GLN A N 1
ATOM 737 C CA . GLN A 1 98 ? -1.388 -5.948 8.425 1.00 97.00 98 GLN A CA 1
ATOM 738 C C . GLN A 1 98 ? -2.724 -5.502 9.010 1.00 97.00 98 GLN A C 1
ATOM 740 O O . GLN A 1 98 ? -2.778 -4.420 9.588 1.00 97.00 98 GLN A O 1
ATOM 745 N N . LEU A 1 99 ? -3.777 -6.312 8.887 1.00 96.00 99 LEU A N 1
ATOM 746 C CA . LEU A 1 99 ? -5.080 -5.990 9.463 1.00 96.00 99 LEU A CA 1
ATOM 747 C C . LEU A 1 99 ? -5.002 -5.954 10.990 1.00 96.00 99 LEU A C 1
ATOM 749 O O . LEU A 1 99 ? -5.397 -4.957 11.586 1.00 96.00 99 LEU A O 1
ATOM 753 N N . GLN A 1 100 ? -4.371 -6.953 11.611 1.00 94.81 100 GLN A N 1
ATOM 754 C CA . GLN A 1 100 ? -4.165 -6.962 13.061 1.00 94.81 100 GLN A CA 1
ATOM 755 C C . GLN A 1 100 ? -3.357 -5.742 13.541 1.00 94.81 100 GLN A C 1
ATOM 757 O O . GLN A 1 100 ? -3.622 -5.177 14.606 1.00 94.81 100 GLN A O 1
ATOM 762 N N . ALA A 1 101 ? -2.375 -5.304 12.749 1.00 93.31 101 ALA A N 1
ATOM 763 C CA . ALA A 1 101 ? -1.560 -4.138 13.071 1.00 93.31 101 ALA A CA 1
ATOM 764 C C . ALA A 1 101 ? -2.305 -2.795 12.952 1.00 93.31 101 ALA A C 1
ATOM 766 O O . ALA A 1 101 ? -1.789 -1.801 13.458 1.00 93.31 101 ALA A O 1
ATOM 767 N N . LEU A 1 102 ? -3.467 -2.741 12.291 1.00 91.44 102 LEU A N 1
ATOM 768 C CA . LEU A 1 102 ? -4.340 -1.558 12.270 1.00 91.44 102 LEU A CA 1
ATOM 769 C C . LEU A 1 102 ? -5.282 -1.499 13.479 1.00 91.44 102 LEU A C 1
ATOM 771 O O . LEU A 1 102 ? -5.762 -0.425 13.829 1.00 91.44 102 LEU A O 1
ATOM 775 N N . GLU A 1 103 ? -5.562 -2.642 14.102 1.00 89.12 103 GLU A N 1
ATOM 776 C CA . GLU A 1 103 ? -6.458 -2.753 15.261 1.00 89.12 103 GLU A CA 1
ATOM 777 C C . GLU A 1 103 ? -5.748 -2.513 16.606 1.00 89.12 103 GLU A C 1
ATOM 779 O O . GLU A 1 103 ? -6.407 -2.445 17.647 1.00 89.12 103 GLU A O 1
ATOM 784 N N . SER A 1 104 ? -4.414 -2.425 16.591 1.00 76.50 104 SER A N 1
ATOM 785 C CA . SER A 1 104 ? -3.541 -2.335 17.774 1.00 76.50 104 SER A CA 1
ATOM 786 C C . SER A 1 104 ? -3.140 -0.901 18.104 1.00 76.50 104 SER A C 1
ATOM 788 O O . SER A 1 104 ? -3.178 -0.547 19.305 1.00 76.50 104 SER A O 1
#

Secondary structure (DSSP, 8-state):
--S-SSHHHHHHTTT-------SS--HHHHHHTTGGG-SEEEE--GGGGGGHHHHHHH-TT-EEEEESSSPPPGGGTTT-SEEE-TTTS-HHHHHHHHHHHH--